Protein AF-I4BD42-F1 (afdb_monomer)

Radius of gyration: 21.57 Å; Cα contacts (8 Å, |Δi|>4): 46; chains: 1; bounding box: 51×17×68 Å

Secondary structure (DSSP, 8-state):
-HHHHHHHHHHHHHHHHHHHHHHHHHHHHHHHHHTT-HHHHHHHHHHHHHHHHHHHHHHHHHHHHHHHHHHT-----------

Foldseek 3Di:
DVVLCVVLVVLVVVLVVLLVVLVVLLVVLVVCVVVVNVPSSVVSNVVSVVSSVVSNVVSVVVNVVVVVVVVVPPDDDDDPPDD

Solvent-accessible surface area (backbone atoms only — not comparable to full-atom values): 4598 Å² total; per-residue (Å²): 119,66,74,62,52,50,58,53,50,50,54,52,48,51,42,50,52,48,40,58,65,30,46,55,44,30,52,54,10,51,52,31,36,74,73,67,39,54,67,66,8,49,51,36,30,52,49,31,52,49,54,39,52,51,49,42,49,56,50,50,49,53,53,53,48,55,55,53,56,52,68,69,59,69,80,85,78,82,84,83,80,81,129

Organism: Mycolicibacterium chubuense (strain NBB4) (NCBI:txid710421)

Mean predicted aligned error: 9.96 Å

pLDDT: mean 81.29, std 12.81, range [51.47, 94.5]

Nearest PDB structures (foldseek):
  5los-assembly1_A  TM=6.988E-01  e=8.160E+00  Serendipita indica DSM 11827
  6e8g-assembly1_T  TM=5.279E-01  e=4.424E+00  Homo sapiens
  6tz5-assembly1_AA  TM=5.583E-01  e=9.223E+00  Homo sapiens

Structure (mmCIF, N/CA/C/O backbone):
data_AF-I4BD42-F1
#
_entry.id   AF-I4BD42-F1
#
loop_
_atom_site.group_PDB
_atom_site.id
_atom_site.type_symbol
_atom_site.label_atom_id
_atom_site.label_alt_id
_atom_site.label_comp_id
_atom_site.label_asym_id
_atom_site.label_entity_id
_atom_site.label_seq_id
_atom_site.pdbx_PDB_ins_code
_atom_site.Cartn_x
_atom_site.Cartn_y
_atom_site.Cartn_z
_atom_site.occupancy
_atom_site.B_iso_or_equiv
_atom_site.auth_seq_id
_atom_site.auth_comp_id
_atom_site.auth_asym_id
_atom_site.auth_atom_id
_atom_site.pdbx_PDB_model_num
ATOM 1 N N . MET A 1 1 ? -19.598 -8.765 20.950 1.00 54.12 1 MET A N 1
ATOM 2 C CA . MET A 1 1 ? -18.182 -8.898 20.535 1.00 54.12 1 MET A CA 1
ATOM 3 C C . MET A 1 1 ? -18.032 -9.155 19.036 1.00 54.12 1 MET A C 1
ATOM 5 O O . MET A 1 1 ? -16.947 -8.900 18.540 1.00 54.12 1 MET A O 1
ATOM 9 N N . SER A 1 2 ? -19.071 -9.595 18.312 1.00 60.31 2 SER A N 1
ATOM 10 C CA . SER A 1 2 ? -18.998 -9.830 16.860 1.00 60.31 2 SER A CA 1
ATOM 11 C C . SER A 1 2 ? -18.863 -8.535 16.043 1.00 60.31 2 SER A C 1
ATOM 13 O O . SER A 1 2 ? -17.916 -8.412 15.283 1.00 60.31 2 SER A O 1
ATOM 15 N N . ASP A 1 3 ? -19.672 -7.506 16.323 1.00 63.53 3 ASP A N 1
ATOM 16 C CA . ASP A 1 3 ? -19.649 -6.232 15.571 1.00 63.53 3 ASP A CA 1
ATOM 17 C C . ASP A 1 3 ? -18.328 -5.443 15.702 1.00 63.53 3 ASP A C 1
ATOM 19 O O . ASP A 1 3 ? -18.019 -4.554 14.912 1.00 63.53 3 ASP A O 1
ATOM 23 N N . GLU A 1 4 ? -17.545 -5.738 16.742 1.00 60.00 4 GLU A N 1
ATOM 24 C CA . GLU A 1 4 ? -16.287 -5.050 17.042 1.00 60.00 4 GLU A CA 1
ATOM 25 C C . GLU A 1 4 ? -15.106 -5.629 16.263 1.00 60.00 4 GLU A C 1
ATOM 27 O O . GLU A 1 4 ? -14.233 -4.880 15.826 1.00 60.00 4 GLU A O 1
ATOM 32 N N . GLN A 1 5 ? -15.103 -6.948 16.050 1.00 63.44 5 GLN A N 1
ATOM 33 C CA . GLN A 1 5 ? -14.157 -7.574 15.131 1.00 63.44 5 GLN A CA 1
ATOM 34 C C . GLN A 1 5 ? -14.485 -7.177 13.693 1.00 63.44 5 GLN A C 1
ATOM 36 O O . GLN A 1 5 ? -13.567 -6.808 12.969 1.00 63.44 5 GLN A O 1
ATOM 41 N N . ASP A 1 6 ? -15.770 -7.109 13.334 1.00 73.00 6 ASP A N 1
ATOM 42 C CA . ASP A 1 6 ? -16.209 -6.757 11.980 1.00 73.00 6 ASP A CA 1
ATOM 43 C C . ASP A 1 6 ? -15.717 -5.361 11.545 1.00 73.00 6 ASP A C 1
ATOM 45 O O . ASP A 1 6 ? -15.187 -5.203 10.446 1.00 73.00 6 ASP A O 1
ATOM 49 N N . GLY A 1 7 ? -15.788 -4.348 12.420 1.00 77.31 7 GLY A N 1
ATOM 50 C CA . GLY A 1 7 ? -15.324 -2.990 12.093 1.00 77.31 7 GLY A CA 1
ATOM 51 C C . GLY A 1 7 ? -13.798 -2.840 11.987 1.00 77.31 7 GLY A C 1
ATOM 52 O O . GLY A 1 7 ? -13.298 -2.037 11.196 1.00 77.31 7 GLY A O 1
ATOM 53 N N . ILE A 1 8 ? -13.033 -3.608 12.768 1.00 80.81 8 ILE A N 1
ATOM 54 C CA . ILE A 1 8 ? -11.564 -3.633 12.665 1.00 80.81 8 ILE A CA 1
ATOM 55 C C . ILE A 1 8 ? -11.139 -4.431 11.425 1.00 80.81 8 ILE A C 1
ATOM 57 O O . ILE A 1 8 ? -10.208 -4.029 10.724 1.00 80.81 8 ILE A O 1
ATOM 61 N N . GLU A 1 9 ? -11.833 -5.529 11.130 1.00 82.31 9 GLU A N 1
ATOM 62 C CA . GLU A 1 9 ? -11.585 -6.396 9.979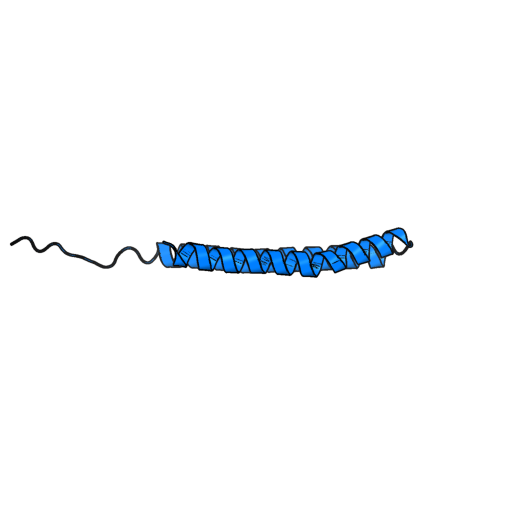 1.00 82.31 9 GLU A CA 1
ATOM 63 C C . GLU A 1 9 ? -11.909 -5.696 8.651 1.00 82.31 9 GLU A C 1
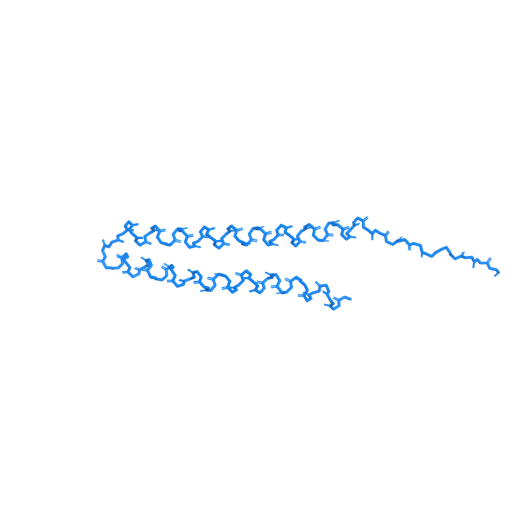ATOM 65 O O . GLU A 1 9 ? -11.149 -5.832 7.688 1.00 82.31 9 GLU A O 1
ATOM 70 N N . GLU A 1 10 ? -12.951 -4.858 8.616 1.00 85.12 10 GLU A N 1
ATOM 71 C CA . GLU A 1 10 ? -13.251 -3.975 7.484 1.00 85.12 10 GLU A CA 1
ATOM 72 C C . GLU A 1 10 ? -12.099 -2.991 7.232 1.00 85.12 10 GLU A C 1
ATOM 74 O O . GLU A 1 10 ? -11.543 -2.950 6.132 1.00 85.12 10 GLU A O 1
ATOM 79 N N . LYS A 1 11 ? -11.654 -2.260 8.266 1.00 82.75 11 LYS A N 1
ATOM 80 C CA . LYS A 1 11 ? -10.540 -1.299 8.151 1.00 82.75 11 LYS A CA 1
ATOM 81 C C . LYS A 1 11 ? -9.233 -1.979 7.733 1.00 82.75 11 LYS A C 1
ATOM 83 O O . LYS A 1 11 ? -8.486 -1.429 6.923 1.00 82.75 11 LYS A O 1
ATOM 88 N N . ALA A 1 12 ? -8.951 -3.171 8.256 1.00 82.75 12 ALA A N 1
ATOM 89 C CA . ALA A 1 12 ? -7.787 -3.962 7.865 1.00 82.75 12 ALA A CA 1
ATOM 90 C C . ALA A 1 12 ? -7.884 -4.453 6.409 1.00 82.75 12 ALA A C 1
ATOM 92 O O . ALA A 1 12 ? -6.898 -4.385 5.668 1.00 82.75 12 ALA A O 1
ATOM 93 N N . SER A 1 13 ? -9.071 -4.886 5.975 1.00 88.00 13 SER A N 1
ATOM 94 C CA . SER A 1 13 ? -9.338 -5.268 4.585 1.00 88.00 13 SER A CA 1
ATOM 95 C C . SER A 1 13 ? -9.170 -4.094 3.623 1.00 88.00 13 SER A C 1
ATOM 97 O O . SER A 1 13 ? -8.625 -4.272 2.534 1.00 88.00 13 SER A O 1
ATOM 99 N N . ASP A 1 14 ? -9.550 -2.880 4.022 1.00 88.00 14 ASP A N 1
ATOM 100 C CA . ASP A 1 14 ? -9.328 -1.662 3.237 1.00 88.00 14 ASP A CA 1
ATOM 101 C C . ASP A 1 14 ? -7.833 -1.372 3.021 1.00 88.00 14 ASP A C 1
ATOM 103 O O . ASP A 1 14 ? -7.391 -1.131 1.892 1.00 88.00 14 ASP A O 1
ATOM 107 N N . ILE A 1 15 ? -7.015 -1.488 4.076 1.00 86.44 15 ILE A N 1
ATOM 108 C CA . ILE A 1 15 ? -5.550 -1.350 3.977 1.00 86.44 15 ILE A CA 1
ATOM 109 C C . ILE A 1 15 ? -4.974 -2.394 3.010 1.00 86.44 15 ILE A C 1
ATOM 111 O O . ILE A 1 15 ? -4.117 -2.073 2.175 1.00 86.44 15 ILE A O 1
ATOM 115 N N . ALA A 1 16 ? -5.441 -3.641 3.106 1.00 85.81 16 ALA A N 1
ATOM 116 C CA . ALA A 1 16 ? -4.998 -4.728 2.241 1.00 85.81 16 ALA A CA 1
ATOM 117 C C . ALA A 1 16 ? -5.382 -4.474 0.775 1.00 85.81 16 ALA A C 1
ATOM 119 O O . ALA A 1 16 ? -4.522 -4.541 -0.105 1.00 85.81 16 ALA A O 1
ATOM 120 N N . ASN A 1 17 ? -6.633 -4.091 0.509 1.00 89.50 17 ASN A N 1
ATOM 121 C CA . ASN A 1 17 ? -7.109 -3.750 -0.831 1.00 89.50 17 ASN A CA 1
ATOM 122 C C . ASN A 1 17 ? -6.322 -2.585 -1.433 1.00 89.50 17 ASN A C 1
ATOM 124 O O . ASN A 1 17 ? -5.913 -2.641 -2.596 1.00 89.50 17 ASN A O 1
ATOM 128 N N . LYS A 1 18 ? -6.035 -1.547 -0.639 1.00 88.00 18 LYS A N 1
ATOM 129 C CA . LYS A 1 18 ? -5.211 -0.424 -1.091 1.00 88.00 18 LYS A CA 1
ATOM 130 C C . LYS A 1 18 ? -3.779 -0.856 -1.402 1.00 88.00 18 LYS A C 1
ATOM 132 O O . LYS A 1 18 ? -3.234 -0.441 -2.423 1.00 88.00 18 LYS A O 1
ATOM 137 N N . SER A 1 19 ? -3.192 -1.713 -0.568 1.00 86.00 19 SER A N 1
ATOM 138 C CA . SER A 1 19 ? -1.852 -2.272 -0.791 1.00 86.00 19 SER A CA 1
ATOM 139 C C . SER A 1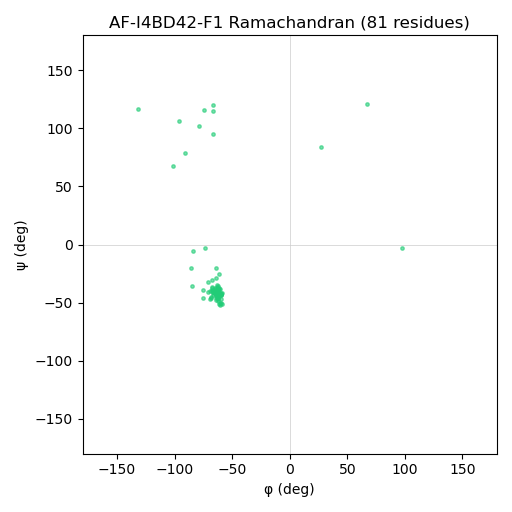 19 ? -1.775 -3.079 -2.080 1.00 86.00 19 SER A C 1
ATOM 141 O O . SER A 1 19 ? -0.834 -2.917 -2.854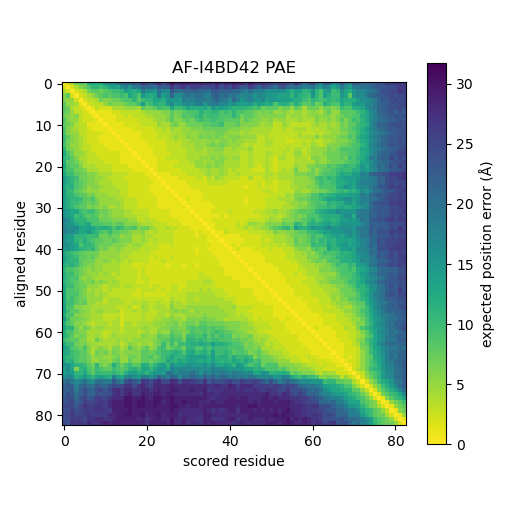 1.00 86.00 19 SER A O 1
ATOM 143 N N . VAL A 1 20 ? -2.792 -3.896 -2.354 1.00 89.44 20 VAL A N 1
ATOM 144 C CA . VAL A 1 20 ? -2.895 -4.667 -3.598 1.00 89.44 20 VAL A CA 1
ATOM 145 C C . VAL A 1 20 ? -3.089 -3.750 -4.805 1.00 89.44 20 VAL A C 1
ATOM 147 O O . VAL A 1 20 ? -2.431 -3.940 -5.821 1.00 89.44 20 VAL A O 1
ATOM 150 N N . ALA A 1 21 ? -3.922 -2.715 -4.704 1.00 88.81 21 ALA A N 1
ATOM 151 C CA . ALA A 1 21 ? -4.097 -1.760 -5.797 1.00 88.81 21 ALA A CA 1
ATOM 152 C C . ALA A 1 21 ? -2.790 -1.016 -6.137 1.00 88.81 21 ALA A C 1
ATOM 154 O O . ALA A 1 21 ? -2.519 -0.727 -7.300 1.00 88.81 21 ALA A O 1
ATOM 155 N N . LYS A 1 22 ? -1.967 -0.722 -5.123 1.00 89.19 22 LYS A N 1
ATOM 156 C CA . LYS A 1 22 ? -0.694 -0.003 -5.262 1.00 89.19 22 LYS A CA 1
ATOM 157 C C . LYS A 1 22 ? 0.492 -0.896 -5.619 1.00 89.19 22 LYS A C 1
ATOM 159 O O . LYS A 1 22 ? 1.473 -0.401 -6.170 1.00 89.19 22 LYS A O 1
ATOM 164 N N . SER A 1 23 ? 0.411 -2.204 -5.379 1.00 87.00 23 SER A N 1
ATOM 165 C CA . SER A 1 23 ? 1.480 -3.139 -5.748 1.00 87.00 23 SER A CA 1
ATOM 166 C C . SER A 1 23 ? 1.695 -3.212 -7.265 1.00 87.00 23 SER A C 1
ATOM 168 O O . SER A 1 23 ? 2.830 -3.383 -7.702 1.00 87.00 23 SER A O 1
ATOM 170 N N . GLY A 1 24 ? 0.654 -2.973 -8.072 1.00 89.62 24 GLY A N 1
ATOM 171 C CA . GLY A 1 24 ? 0.777 -2.846 -9.527 1.00 89.62 24 GLY A CA 1
ATOM 172 C C . GLY A 1 24 ? 1.731 -1.723 -9.954 1.00 89.62 24 GLY A C 1
ATOM 173 O O . GLY A 1 24 ? 2.579 -1.936 -10.814 1.00 89.62 24 GLY A O 1
ATOM 174 N N . GLU A 1 25 ? 1.677 -0.563 -9.290 1.00 89.75 25 GLU A N 1
ATOM 175 C CA . GLU A 1 25 ? 2.586 0.564 -9.561 1.00 89.75 25 GLU A CA 1
ATOM 176 C C . GLU A 1 25 ? 4.041 0.243 -9.156 1.00 89.75 25 GLU A C 1
ATOM 178 O O . GLU A 1 25 ? 4.987 0.727 -9.782 1.00 89.75 25 GLU A O 1
ATOM 183 N N . ILE A 1 26 ? 4.237 -0.603 -8.135 1.00 87.81 26 ILE A N 1
ATOM 184 C CA . ILE A 1 26 ? 5.561 -1.105 -7.727 1.00 87.81 26 ILE A CA 1
ATOM 185 C C . ILE A 1 26 ? 6.127 -2.033 -8.804 1.00 87.81 26 ILE A C 1
ATOM 187 O O . ILE A 1 26 ? 7.291 -1.897 -9.183 1.00 87.81 26 ILE A O 1
ATOM 191 N N . VAL A 1 27 ? 5.309 -2.961 -9.308 1.00 93.56 27 VAL A N 1
ATOM 192 C CA . VAL A 1 27 ? 5.704 -3.890 -10.375 1.00 93.56 27 VAL A CA 1
ATOM 193 C C . VAL A 1 27 ? 6.035 -3.127 -11.654 1.00 93.56 27 VAL A C 1
ATOM 195 O O . VAL A 1 27 ? 7.096 -3.347 -12.229 1.00 93.56 27 VAL A O 1
ATOM 198 N N . GLU A 1 28 ? 5.205 -2.162 -12.045 1.00 91.50 28 GLU A N 1
ATOM 199 C CA . GLU A 1 28 ? 5.468 -1.311 -13.209 1.00 91.50 28 GLU A CA 1
ATOM 200 C C . GLU A 1 28 ? 6.767 -0.501 -13.034 1.00 91.50 28 GLU A C 1
ATOM 202 O O . GLU A 1 28 ? 7.553 -0.342 -13.968 1.00 91.50 28 GLU A O 1
ATOM 207 N N . GLY A 1 29 ? 7.049 -0.024 -11.818 1.00 91.06 29 GLY A N 1
ATOM 208 C CA . GLY A 1 29 ? 8.327 0.610 -11.503 1.00 91.06 29 GLY A CA 1
ATOM 209 C C . GLY A 1 29 ? 9.522 -0.348 -11.610 1.00 91.06 29 GLY A C 1
ATOM 210 O O . GLY A 1 29 ? 10.584 0.042 -12.098 1.00 91.06 29 GLY A O 1
ATOM 211 N N . ALA A 1 30 ? 9.358 -1.614 -11.221 1.00 91.56 30 ALA A N 1
ATOM 212 C CA . ALA A 1 30 ? 10.390 -2.638 -11.379 1.00 91.56 30 ALA A CA 1
ATOM 213 C C . ALA A 1 30 ? 10.644 -2.982 -12.858 1.00 91.56 30 ALA A C 1
ATOM 215 O O . ALA A 1 30 ? 11.799 -3.130 -13.261 1.00 91.56 30 ALA A O 1
ATOM 216 N N . GLU A 1 31 ? 9.595 -3.037 -13.684 1.00 94.19 31 GLU A N 1
ATOM 217 C CA . GLU A 1 31 ? 9.718 -3.207 -15.137 1.00 94.19 31 GLU A CA 1
ATOM 218 C C . GLU A 1 31 ? 10.458 -2.031 -15.786 1.00 94.19 31 GLU A C 1
ATOM 220 O O . GLU A 1 31 ? 11.324 -2.240 -16.635 1.00 94.19 31 GLU A O 1
ATOM 225 N N . GLN A 1 32 ? 10.193 -0.797 -15.347 1.00 92.38 32 GLN A N 1
ATOM 226 C CA . GLN A 1 32 ? 10.929 0.382 -15.815 1.00 92.38 32 GLN A CA 1
ATOM 227 C C . GLN A 1 32 ? 12.417 0.333 -15.447 1.00 92.38 32 GLN A C 1
ATOM 229 O O . GLN A 1 32 ? 13.261 0.625 -16.295 1.00 92.38 32 GLN A O 1
ATOM 234 N N . ILE A 1 33 ? 12.748 -0.096 -14.223 1.00 93.62 33 ILE A N 1
ATOM 235 C CA . ILE A 1 33 ? 14.139 -0.322 -13.798 1.00 93.62 33 ILE A CA 1
ATOM 236 C C . ILE A 1 33 ? 14.806 -1.370 -14.693 1.00 93.62 33 ILE A C 1
ATOM 238 O O . ILE A 1 33 ? 15.921 -1.145 -15.166 1.00 93.62 33 ILE A O 1
ATOM 242 N N . LEU A 1 34 ? 14.126 -2.491 -14.955 1.00 92.12 34 LEU A N 1
ATOM 243 C CA . LEU A 1 34 ? 14.639 -3.554 -15.819 1.00 92.12 34 LEU A CA 1
ATOM 244 C C . LEU A 1 34 ? 14.834 -3.073 -17.267 1.00 92.12 34 LEU A C 1
ATOM 246 O O . LEU A 1 34 ? 15.796 -3.467 -17.922 1.00 92.12 34 LEU A O 1
ATOM 250 N N . GLY A 1 35 ? 13.963 -2.178 -17.739 1.00 94.50 35 GLY A N 1
ATOM 251 C CA . GLY A 1 35 ? 14.068 -1.496 -19.029 1.00 94.50 35 GLY A CA 1
ATOM 252 C C . GLY A 1 35 ? 15.141 -0.400 -19.097 1.00 94.50 35 GLY A C 1
ATOM 253 O O . GLY A 1 35 ? 15.341 0.180 -20.163 1.00 94.50 35 GLY A O 1
ATOM 254 N N . GLY A 1 36 ? 15.840 -0.115 -17.993 1.00 93.62 36 GLY A N 1
ATOM 255 C CA . GLY A 1 36 ? 16.940 0.853 -17.925 1.00 93.62 36 GLY A CA 1
ATOM 256 C C . GLY A 1 36 ? 16.560 2.248 -17.415 1.00 93.62 36 GLY A C 1
ATOM 257 O O . GLY A 1 36 ? 17.450 3.080 -17.230 1.00 93.62 36 GLY A O 1
ATOM 258 N N . ASP A 1 37 ? 15.284 2.515 -17.122 1.00 93.56 37 ASP A N 1
ATOM 259 C CA . ASP A 1 37 ? 14.849 3.753 -16.465 1.00 93.56 37 ASP A CA 1
ATOM 260 C C . ASP A 1 37 ? 14.820 3.583 -14.942 1.00 93.56 37 ASP A C 1
ATOM 262 O O . ASP A 1 37 ? 13.779 3.402 -14.303 1.00 93.56 37 ASP A O 1
ATOM 266 N N . LEU A 1 38 ? 16.011 3.660 -14.344 1.00 91.75 38 LEU A N 1
ATOM 267 C CA . LEU A 1 38 ? 16.177 3.505 -12.901 1.00 91.75 38 LEU A CA 1
ATOM 268 C C . LEU A 1 38 ? 15.442 4.588 -12.100 1.00 91.75 38 LEU A C 1
ATOM 270 O O . LEU A 1 38 ? 14.899 4.313 -11.032 1.00 91.75 38 LEU A O 1
ATOM 274 N N . LYS A 1 39 ? 15.458 5.836 -12.586 1.00 92.38 39 LYS A N 1
ATOM 275 C CA . LYS A 1 39 ? 14.902 6.982 -11.854 1.00 92.38 39 LYS A CA 1
ATOM 276 C C . LYS A 1 39 ? 13.380 6.984 -11.908 1.00 92.38 39 LYS A C 1
ATOM 278 O O . LYS A 1 39 ? 12.757 7.171 -10.864 1.00 92.38 39 LYS A O 1
ATOM 283 N N . GLY A 1 40 ? 12.795 6.768 -13.087 1.00 91.12 40 GLY A N 1
ATOM 284 C CA . GLY A 1 40 ? 11.346 6.675 -13.251 1.00 91.12 40 GLY A CA 1
ATOM 285 C C . GLY A 1 40 ? 10.771 5.494 -12.476 1.00 91.12 40 GLY A C 1
ATOM 286 O O . GLY A 1 40 ? 9.834 5.666 -11.691 1.00 91.12 40 GLY A O 1
ATOM 287 N N . GLY A 1 41 ? 11.411 4.329 -12.595 1.00 91.62 41 GLY A N 1
ATOM 288 C CA . GLY A 1 41 ? 10.952 3.127 -11.916 1.00 91.62 41 GLY A CA 1
ATOM 289 C C . GLY A 1 41 ? 11.065 3.202 -10.391 1.00 91.62 41 GLY A C 1
ATOM 290 O O . GLY A 1 41 ? 10.105 2.892 -9.685 1.00 91.62 41 GLY A O 1
ATOM 291 N N . LEU A 1 42 ? 12.181 3.716 -9.859 1.00 91.69 42 LEU A N 1
ATOM 292 C CA . LEU A 1 42 ? 12.331 3.908 -8.412 1.00 91.69 42 LEU A CA 1
ATOM 293 C C . LEU A 1 42 ? 11.332 4.936 -7.858 1.00 91.69 42 LEU A C 1
ATOM 295 O O . LEU A 1 42 ? 10.789 4.734 -6.773 1.00 91.69 42 LEU A O 1
ATOM 299 N N . ALA A 1 43 ? 11.056 6.018 -8.595 1.00 92.75 43 ALA A N 1
ATOM 300 C CA . ALA A 1 43 ? 10.075 7.018 -8.181 1.00 92.75 43 ALA A CA 1
ATOM 301 C C . ALA A 1 43 ? 8.658 6.428 -8.073 1.00 92.75 43 ALA A C 1
ATOM 303 O O . ALA A 1 43 ? 7.949 6.735 -7.114 1.00 92.75 43 ALA A O 1
ATOM 304 N N . LYS A 1 44 ? 8.261 5.550 -9.006 1.00 91.06 44 LYS A N 1
ATOM 305 C CA . LYS A 1 44 ? 6.973 4.838 -8.942 1.00 91.06 44 LYS A CA 1
ATOM 306 C C . LYS A 1 44 ? 6.886 3.913 -7.733 1.00 91.06 44 LYS A C 1
ATOM 308 O O . LYS A 1 44 ? 5.907 3.981 -6.993 1.00 91.06 44 LYS A O 1
ATOM 313 N N . ILE A 1 45 ? 7.934 3.124 -7.483 1.00 90.44 45 ILE A N 1
ATOM 314 C CA . ILE A 1 45 ? 7.996 2.223 -6.323 1.00 90.44 45 ILE A CA 1
ATOM 315 C C . ILE A 1 45 ? 7.883 3.011 -5.017 1.00 90.44 45 ILE A C 1
ATOM 317 O O . ILE A 1 45 ? 7.060 2.679 -4.166 1.00 90.44 45 ILE A O 1
ATOM 321 N N . LEU A 1 46 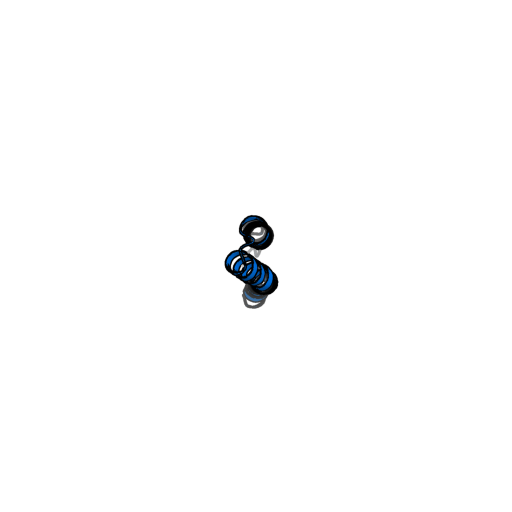? 8.683 4.069 -4.858 1.00 91.50 46 LEU A N 1
ATOM 322 C CA . LEU A 1 46 ? 8.682 4.885 -3.643 1.00 91.50 46 LEU A CA 1
ATOM 323 C C . LEU A 1 46 ? 7.340 5.579 -3.420 1.00 91.50 46 LEU A C 1
ATOM 325 O O . LEU A 1 46 ? 6.858 5.617 -2.290 1.00 91.50 46 LEU A O 1
ATOM 329 N N . LYS A 1 47 ? 6.721 6.098 -4.483 1.00 92.50 47 LYS A N 1
ATOM 330 C CA . LYS A 1 47 ? 5.397 6.717 -4.399 1.00 92.50 47 LYS A CA 1
ATOM 331 C C . LYS A 1 47 ? 4.343 5.706 -3.952 1.00 92.50 47 LYS A C 1
ATOM 333 O O . LYS A 1 47 ? 3.608 5.977 -3.010 1.00 92.50 47 LYS A O 1
ATOM 338 N N . ALA A 1 48 ? 4.307 4.534 -4.580 1.00 90.31 48 ALA A N 1
ATOM 339 C CA . ALA A 1 48 ? 3.363 3.483 -4.224 1.00 90.31 48 ALA A CA 1
ATOM 340 C C . ALA A 1 48 ? 3.565 2.996 -2.780 1.00 90.31 48 ALA A C 1
ATOM 342 O O . ALA A 1 48 ? 2.601 2.888 -2.029 1.00 90.31 48 ALA A O 1
ATOM 343 N N . ALA A 1 49 ? 4.814 2.780 -2.356 1.00 85.75 49 ALA A N 1
ATOM 344 C CA . ALA A 1 49 ? 5.132 2.404 -0.980 1.00 85.75 49 ALA A CA 1
ATOM 345 C C . ALA A 1 49 ? 4.729 3.491 0.034 1.00 85.75 49 ALA A C 1
ATOM 347 O O . ALA A 1 49 ? 4.177 3.176 1.088 1.00 85.75 49 ALA A O 1
ATOM 348 N N . GLY A 1 50 ? 4.964 4.767 -0.288 1.00 90.00 50 GLY A N 1
ATOM 349 C CA . GLY A 1 50 ? 4.566 5.901 0.547 1.00 90.00 50 GLY A CA 1
ATOM 350 C C . GLY A 1 50 ? 3.049 6.031 0.691 1.00 90.00 50 GLY A C 1
ATOM 351 O O . GLY A 1 50 ? 2.559 6.228 1.803 1.00 90.00 50 GLY A O 1
ATOM 352 N N . ASP A 1 51 ? 2.306 5.856 -0.404 1.00 89.44 51 ASP A N 1
ATOM 353 C CA . ASP A 1 51 ? 0.839 5.871 -0.400 1.00 89.44 51 ASP A CA 1
ATOM 354 C C . ASP A 1 51 ? 0.278 4.750 0.493 1.00 89.44 51 ASP A C 1
ATOM 356 O O . ASP A 1 51 ? -0.630 4.988 1.289 1.00 89.44 51 ASP A O 1
ATOM 360 N N . ILE A 1 52 ? 0.840 3.536 0.400 1.00 87.56 52 ILE A N 1
ATOM 361 C CA . ILE A 1 52 ? 0.454 2.397 1.248 1.00 87.56 52 ILE A CA 1
ATOM 362 C C . ILE A 1 52 ? 0.727 2.704 2.720 1.00 87.56 52 ILE A C 1
ATOM 364 O O . ILE A 1 52 ? -0.161 2.547 3.556 1.00 87.56 52 ILE A O 1
ATOM 368 N N . ALA A 1 53 ? 1.944 3.151 3.040 1.00 86.44 53 ALA A N 1
ATOM 369 C CA . ALA A 1 53 ? 2.353 3.415 4.415 1.00 86.44 53 ALA A CA 1
ATOM 370 C C . ALA A 1 53 ? 1.515 4.527 5.058 1.00 86.44 53 ALA A C 1
ATOM 372 O O . ALA A 1 53 ? 1.083 4.391 6.204 1.00 86.44 53 ALA A O 1
ATOM 373 N N . THR A 1 54 ? 1.245 5.600 4.310 1.00 90.44 54 THR A N 1
ATOM 374 C CA . THR A 1 54 ? 0.394 6.708 4.764 1.00 90.44 54 THR A CA 1
ATOM 375 C C . THR A 1 54 ? -1.007 6.197 5.068 1.00 90.44 54 THR A C 1
ATOM 377 O O . THR A 1 54 ? -1.497 6.383 6.179 1.00 90.44 54 THR A O 1
ATOM 380 N N . HIS A 1 55 ? -1.611 5.459 4.136 1.00 88.38 55 HIS A N 1
ATOM 381 C CA . HIS A 1 55 ? -2.976 4.979 4.306 1.00 88.38 55 HIS A CA 1
ATOM 382 C C . HIS A 1 55 ? -3.117 3.961 5.446 1.00 88.38 55 HIS A C 1
ATOM 384 O O . HIS A 1 55 ? -4.056 4.030 6.238 1.00 88.38 55 HIS A O 1
ATOM 390 N N . ALA A 1 56 ? -2.152 3.045 5.573 1.00 84.50 56 ALA A N 1
ATOM 391 C CA . ALA A 1 56 ? -2.093 2.102 6.685 1.00 84.50 56 ALA A CA 1
ATOM 392 C C . ALA A 1 56 ? -1.961 2.821 8.035 1.00 84.50 56 ALA A C 1
ATOM 394 O O . ALA A 1 56 ? -2.590 2.419 9.012 1.00 84.50 56 ALA A O 1
ATOM 395 N N . THR A 1 57 ? -1.181 3.905 8.084 1.00 87.19 57 THR A N 1
ATOM 396 C CA . THR A 1 57 ? -1.003 4.715 9.297 1.00 87.19 57 THR A CA 1
ATOM 397 C C . THR A 1 57 ? -2.283 5.461 9.668 1.00 87.19 57 THR A C 1
ATOM 399 O O . THR A 1 57 ? -2.678 5.432 10.830 1.00 87.19 57 THR A O 1
ATOM 402 N N . GLU A 1 58 ? -2.962 6.086 8.701 1.00 87.50 58 GLU A N 1
ATOM 403 C CA . GLU A 1 58 ? -4.245 6.768 8.925 1.00 87.50 58 GLU A CA 1
ATOM 404 C C . GLU A 1 58 ? -5.298 5.801 9.481 1.00 87.50 58 GLU A C 1
ATOM 406 O O . GLU A 1 58 ? -5.882 6.051 10.535 1.00 87.50 58 GLU A O 1
ATOM 411 N N . LYS A 1 59 ? -5.481 4.649 8.824 1.00 85.31 59 LYS A N 1
ATOM 412 C CA . LYS A 1 59 ? -6.444 3.622 9.244 1.00 85.31 59 LYS A CA 1
ATOM 413 C C . LYS A 1 59 ? -6.071 2.990 10.586 1.00 85.31 59 LYS A C 1
ATOM 415 O O . LYS A 1 59 ? -6.940 2.765 11.424 1.00 85.31 59 LYS A O 1
ATOM 420 N N . GLY A 1 60 ? -4.782 2.747 10.826 1.00 82.19 60 GLY A N 1
ATOM 421 C CA . GLY A 1 60 ? -4.281 2.252 12.109 1.00 82.19 60 GLY A CA 1
ATOM 422 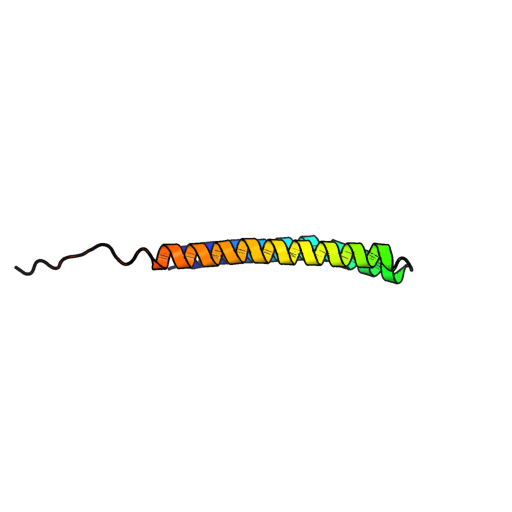C C . GLY A 1 60 ? -4.534 3.228 13.260 1.00 82.19 60 GLY A C 1
ATOM 423 O O . GLY A 1 60 ? -4.911 2.804 14.353 1.00 82.19 60 GLY A O 1
ATOM 424 N N . LEU A 1 61 ? -4.395 4.534 13.012 1.00 87.25 61 LEU A N 1
ATOM 425 C CA . LEU A 1 61 ? -4.719 5.567 13.994 1.00 87.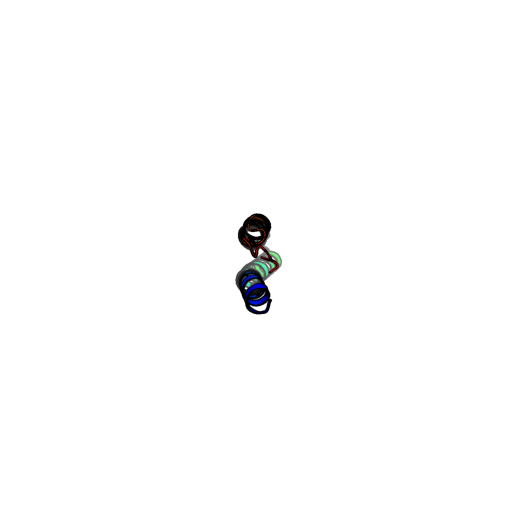25 61 LEU A CA 1
ATOM 426 C C . LEU A 1 61 ? -6.226 5.633 14.273 1.00 87.25 61 LEU A C 1
ATOM 428 O O . LEU A 1 61 ? -6.606 5.757 15.434 1.00 87.25 61 LEU A O 1
ATOM 432 N N . GLU A 1 62 ? -7.080 5.494 13.252 1.00 84.25 62 GLU A N 1
ATOM 433 C CA . GLU A 1 62 ? -8.537 5.396 13.436 1.00 84.25 62 GLU A CA 1
ATOM 434 C C . GLU A 1 62 ? -8.922 4.186 14.300 1.00 84.25 62 GLU A C 1
ATOM 436 O O . GLU A 1 62 ? -9.767 4.310 15.183 1.00 84.25 62 GLU A O 1
ATOM 441 N N . ILE A 1 63 ? -8.295 3.024 14.086 1.00 84.81 63 ILE A N 1
ATOM 442 C CA . ILE A 1 63 ? -8.516 1.830 14.921 1.00 84.81 63 ILE A CA 1
ATOM 443 C C . ILE A 1 63 ? -8.086 2.104 16.368 1.00 84.81 63 ILE A C 1
ATOM 445 O O . ILE A 1 63 ? -8.827 1.813 17.304 1.00 84.81 63 ILE A O 1
ATOM 449 N N . ALA A 1 64 ? -6.901 2.688 16.569 1.00 81.94 64 ALA A N 1
ATOM 450 C CA . ALA A 1 64 ? -6.396 2.997 17.904 1.00 81.94 64 ALA A CA 1
ATOM 451 C C . ALA A 1 64 ? -7.281 4.020 18.638 1.00 81.94 64 ALA A C 1
ATOM 453 O O . ALA A 1 64 ? -7.533 3.870 19.833 1.00 81.94 64 ALA A O 1
ATOM 454 N N . ALA A 1 65 ? -7.774 5.037 17.928 1.00 83.94 65 ALA A N 1
ATOM 455 C CA . ALA A 1 65 ? -8.690 6.030 18.474 1.00 83.94 65 ALA A CA 1
ATOM 456 C C . ALA A 1 65 ? -10.030 5.404 18.890 1.00 83.94 65 ALA A C 1
ATOM 458 O O . ALA A 1 65 ? -10.481 5.670 20.003 1.00 83.94 65 ALA A O 1
ATOM 459 N N . ASP A 1 66 ? -10.616 4.526 18.066 1.00 81.94 66 ASP A N 1
ATOM 460 C CA . ASP A 1 66 ? -11.856 3.809 18.403 1.00 81.94 66 ASP A CA 1
ATOM 461 C C . ASP A 1 66 ? -11.693 2.946 19.663 1.00 81.94 66 ASP A C 1
ATOM 463 O O . ASP A 1 66 ? -12.560 2.942 20.541 1.00 81.94 66 ASP A O 1
ATOM 467 N N . VAL A 1 67 ? -10.557 2.251 19.793 1.00 81.94 67 VAL A N 1
ATOM 468 C CA . VAL A 1 67 ? -10.242 1.445 20.984 1.00 81.94 67 VAL A CA 1
ATOM 469 C C . VAL A 1 67 ? -10.105 2.330 22.230 1.00 81.94 67 VAL A C 1
ATOM 471 O O . VAL A 1 67 ? -10.621 1.985 23.294 1.00 81.94 67 VAL A O 1
ATOM 474 N N . VAL A 1 68 ? -9.439 3.485 22.116 1.00 82.62 68 VAL A N 1
ATOM 475 C CA . VAL A 1 68 ? -9.230 4.419 23.237 1.00 82.62 68 VAL A CA 1
ATOM 476 C C . VAL A 1 68 ? -10.524 5.129 23.654 1.00 82.62 68 VAL A C 1
ATOM 478 O O . VAL A 1 68 ? -10.762 5.275 24.855 1.00 82.62 68 VAL A O 1
ATOM 481 N N . ASP A 1 69 ? -11.370 5.556 22.712 1.00 78.25 69 ASP A N 1
ATOM 482 C CA . ASP A 1 69 ? -12.667 6.183 23.017 1.00 78.25 69 ASP A CA 1
ATOM 483 C C . ASP A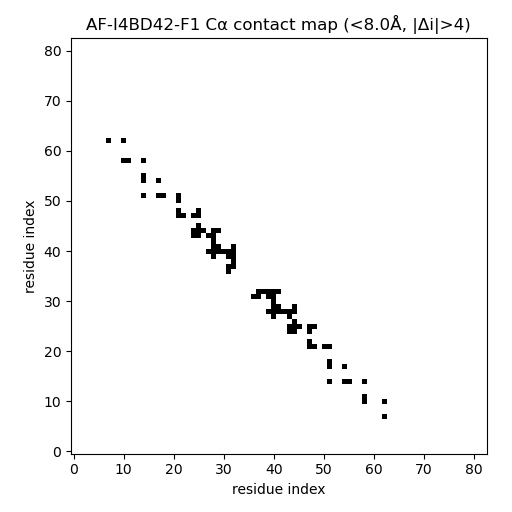 1 69 ? -13.589 5.207 23.758 1.00 78.25 69 ASP A C 1
ATOM 485 O O . ASP A 1 69 ? -14.178 5.552 24.785 1.00 78.25 69 ASP A O 1
ATOM 489 N N . LYS A 1 70 ? -13.628 3.943 23.319 1.00 66.56 70 LYS A N 1
ATOM 490 C CA . LYS A 1 70 ? -14.395 2.900 24.008 1.00 66.56 70 LYS A CA 1
ATOM 491 C C . LYS A 1 70 ? -13.829 2.542 25.377 1.00 66.56 70 LYS A C 1
ATOM 493 O O . LYS A 1 70 ? -14.608 2.375 26.311 1.00 66.56 70 LYS A O 1
ATOM 498 N N . ALA A 1 71 ? -12.506 2.509 25.551 1.00 72.19 71 ALA A N 1
ATOM 499 C CA . ALA A 1 71 ? -11.896 2.327 26.873 1.00 72.19 71 ALA A CA 1
ATOM 500 C C . ALA A 1 71 ? -12.257 3.463 27.856 1.00 72.19 71 ALA A C 1
ATOM 502 O O . ALA A 1 71 ? -12.274 3.255 29.069 1.00 72.19 71 ALA A O 1
ATOM 503 N N . LYS A 1 72 ? -12.582 4.657 27.340 1.00 71.62 72 LYS A N 1
ATOM 504 C CA . LYS A 1 72 ? -13.081 5.804 28.113 1.00 71.62 72 LYS A CA 1
ATOM 505 C C . LYS A 1 72 ? -14.585 5.794 28.384 1.00 71.62 72 LYS A C 1
ATOM 507 O O . LYS A 1 72 ? -15.030 6.638 29.159 1.00 71.62 72 LYS A O 1
ATOM 512 N N . LYS A 1 73 ? -15.350 4.849 27.830 1.00 57.66 73 LYS A N 1
ATOM 513 C CA . LYS A 1 73 ? -16.737 4.564 28.227 1.00 57.66 73 LYS A CA 1
ATOM 514 C C . LYS A 1 73 ? -16.782 3.320 29.128 1.00 57.66 73 LYS A C 1
ATOM 516 O O . LYS A 1 73 ? -17.289 2.283 28.701 1.00 57.66 73 LYS A O 1
ATOM 521 N N . PRO A 1 74 ? -16.246 3.360 30.363 1.00 55.75 74 PRO A N 1
ATOM 522 C CA . PRO A 1 74 ? -16.531 2.309 31.319 1.00 55.75 74 PRO A CA 1
ATOM 523 C C . PRO A 1 74 ? -18.017 2.401 31.679 1.00 55.75 74 PRO A C 1
ATOM 525 O O . PRO A 1 74 ? -18.467 3.433 32.165 1.00 55.75 74 PRO A O 1
ATOM 528 N N . THR A 1 75 ? -18.762 1.328 31.404 1.00 57.00 75 THR A N 1
ATOM 529 C CA . THR A 1 75 ? -19.886 0.847 32.231 1.00 57.00 75 THR A CA 1
ATOM 530 C C . THR A 1 75 ? -20.603 1.924 33.051 1.00 57.00 75 THR A C 1
ATOM 532 O O . THR A 1 75 ? -20.329 2.093 34.241 1.00 57.00 75 THR A O 1
ATOM 535 N N . GLU A 1 76 ? -21.549 2.631 32.434 1.00 56.59 76 GLU A N 1
ATOM 536 C CA . GLU A 1 76 ? -22.552 3.370 33.194 1.00 56.59 76 GLU A CA 1
ATOM 537 C C . GLU A 1 76 ? -23.627 2.376 33.675 1.00 56.59 76 GLU A C 1
ATOM 539 O O . GLU A 1 76 ? -24.472 1.926 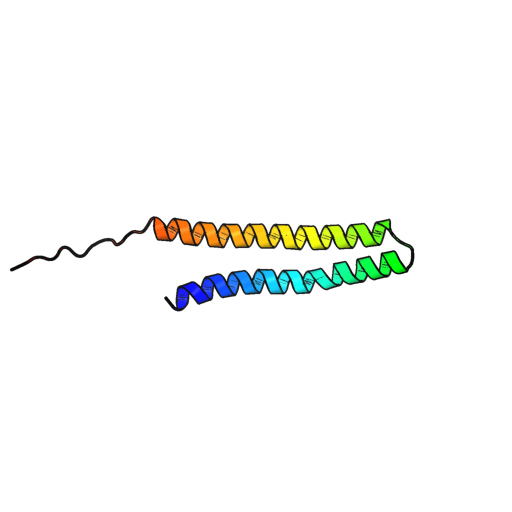32.909 1.00 56.59 76 GLU A O 1
ATOM 544 N N . THR A 1 77 ? -23.508 2.030 34.965 1.00 55.97 77 THR A N 1
ATOM 545 C CA . THR A 1 77 ? -24.547 1.635 35.941 1.00 55.97 77 THR A CA 1
ATOM 546 C C . THR A 1 77 ? -25.331 0.325 35.785 1.00 55.97 77 THR A C 1
ATOM 548 O O . THR A 1 77 ? -26.183 0.200 34.919 1.00 55.97 77 THR A O 1
ATOM 551 N N . GLU A 1 78 ? -25.222 -0.532 36.807 1.00 51.47 78 GLU A N 1
ATOM 552 C CA . GLU A 1 78 ? -26.407 -0.959 37.569 1.00 51.47 78 GLU A CA 1
ATOM 553 C C . GLU A 1 78 ? -26.094 -0.829 39.074 1.00 51.47 78 GLU A C 1
ATOM 555 O O . GLU A 1 78 ? -25.172 -1.489 39.561 1.00 51.47 78 GLU A O 1
ATOM 560 N N . PRO A 1 79 ? -26.790 0.033 39.840 1.00 57.72 79 PRO A N 1
ATOM 561 C CA . PRO A 1 79 ? -26.810 -0.086 41.288 1.00 57.72 79 PRO A CA 1
ATOM 562 C C . PRO A 1 79 ? -27.718 -1.264 41.656 1.00 57.72 79 PRO A C 1
ATOM 564 O O . PRO A 1 79 ? -28.918 -1.240 41.404 1.00 57.72 79 PRO A O 1
ATOM 567 N N . THR A 1 80 ? -27.151 -2.307 42.259 1.00 53.31 80 THR A N 1
ATOM 568 C CA . THR A 1 80 ? -27.931 -3.352 42.927 1.00 53.31 80 THR A CA 1
ATOM 569 C C . THR A 1 80 ? -28.627 -2.746 44.144 1.00 53.31 80 THR A C 1
ATOM 571 O O . THR A 1 80 ? -28.029 -2.650 45.219 1.00 53.31 80 THR A O 1
ATOM 574 N N . GLU A 1 81 ? -29.882 -2.327 43.986 1.00 56.06 81 GLU A N 1
ATOM 575 C CA . GLU A 1 81 ? -30.789 -2.184 45.121 1.00 56.06 81 GLU A CA 1
ATOM 576 C C . GLU A 1 81 ? -31.050 -3.587 45.679 1.00 56.06 81 GLU A C 1
ATOM 578 O O . GLU A 1 81 ? -31.543 -4.478 44.989 1.00 56.06 81 GLU A O 1
ATOM 583 N N . THR A 1 82 ? -30.601 -3.807 46.914 1.00 56.12 82 THR A N 1
ATOM 584 C CA . THR A 1 82 ? -30.879 -5.024 47.677 1.00 56.12 82 THR A CA 1
ATOM 585 C C . THR A 1 82 ? -32.076 -4.705 48.566 1.00 56.12 82 THR A C 1
ATOM 587 O O . THR A 1 82 ? -31.925 -3.936 49.516 1.00 56.12 82 THR A O 1
ATOM 590 N N . GLU A 1 83 ? -33.249 -5.234 48.218 1.00 60.19 83 GLU A N 1
ATOM 591 C CA . GLU A 1 83 ? -34.377 -5.389 49.153 1.00 60.19 83 GLU A CA 1
ATOM 592 C C . GLU A 1 83 ? -34.215 -6.667 49.986 1.00 60.19 83 GLU A C 1
ATOM 594 O O . GLU A 1 83 ? -33.761 -7.694 49.423 1.00 60.19 83 GLU A O 1
#

Sequence (83 aa):
MSDEQDGIEEKASDIANKSVAKSGEIVEGAEQILGGDLKGGLAKILKAAGDIATHATEKGLEIAADVVDKAKKPTETEPTETE

InterPro domains:
  IPR057513 Rv1893-like [PF23706] (1-72)